Protein 9ML0 (pdb70)

Radius of gyration: 8.3 Å; Cα contacts (8 Å, |Δi|>4): 14; chains: 4; bounding box: 15×15×18 Å

Secondary structure (DSSP, 8-state):
------/------/------/------

Sequence (24 aa):
LEELHQQLLEELHQQLLEELHQQLLEELLHQLL

Structure (mmCIF, N/CA/C/O backbone):
data_9ML0
#
_entry.id   9ML0
#
_cell.length_a   16.206
_cell.length_b   46.634
_cell.length_c   19.845
_cell.angle_alpha   90.000
_cell.angle_beta   106.200
_cell.angle_gamma   90.000
#
_symmetry.space_group_name_H-M   'P 1 21 1'
#
loop_
_entity.id
_entity.type
_entity.pdbx_description
1 polymer 'Co-MAHF-9 A8Q Hydrated'
2 non-polymer 'COBALT (II) ION'
3 water water
#
loop_
_atom_site.group_PDB
_atom_site.id
_atom_site.type_symbol
_atom_site.label_atom_id
_atom_site.label_alt_id
_atom_site.label_comp_id
_atom_site.label_asym_id
_atom_site.label_entity_id
_atom_site.label_seq_id
_atom_site.pdbx_PDB_ins_code
_atom_site.Cartn_x
_atom_site.Cartn_y
_atom_site.Cartn_z
_atom_site.occupancy
_atom_site.B_iso_or_equiv
_atom_site.auth_seq_id
_atom_site.auth_comp_id
_atom_site.auth_asym_id
_atom_site.auth_atom_id
_atom_site.pdbx_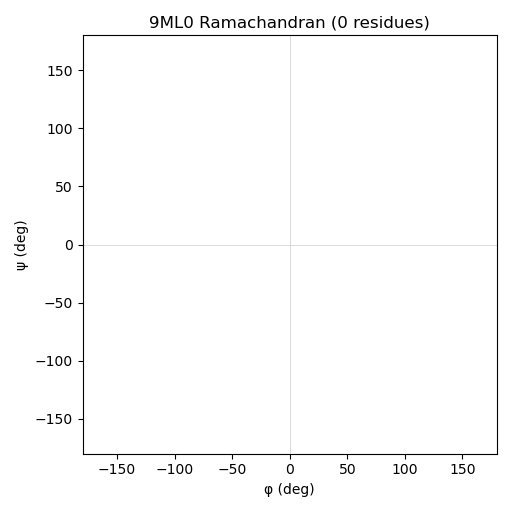PDB_model_num
ATOM 7 N N . LEU A 1 2 ? 5.44700 6.31700 6.61800 1.000 5.19010 2 LEU A N 1
ATOM 8 C CA . LEU A 1 2 ? 4.86600 7.24700 5.68500 1.000 5.20062 2 LEU A CA 1
ATOM 9 C C . LEU A 1 2 ? 4.65300 6.61200 4.31600 1.000 4.86111 2 LEU A C 1
ATOM 10 O O . LEU A 1 2 ? 3.63700 6.86900 3.69300 1.000 5.16115 2 LEU A O 1
ATOM 39 N N A GLU A 1 4 ? 3.87800 3.51900 3.56000 0.580 4.92691 4 GLU A N 1
ATOM 40 N N B GLU A 1 4 ? 3.94400 3.57500 3.61800 0.420 6.31918 4 GLU A N 1
ATOM 41 C CA A GLU A 1 4 ? 2.66700 2.70700 3.54400 0.580 6.12705 4 GLU A CA 1
ATOM 42 C CA B GLU A 1 4 ? 2.81400 2.69500 3.82400 0.420 6.01914 4 GLU A CA 1
ATOM 43 C C A GLU A 1 4 ? 1.41900 3.53800 3.80900 0.580 5.96914 4 GLU A C 1
ATOM 44 C C B GLU A 1 4 ? 1.50100 3.49200 3.87100 0.420 5.36643 4 GLU A C 1
ATOM 45 O O A GLU A 1 4 ? 0.35600 3.20600 3.28300 0.580 7.39036 4 GLU A O 1
ATOM 46 O O B GLU A 1 4 ? 0.50700 3.10100 3.25300 0.420 6.69554 4 GLU A O 1
ATOM 82 N N . LEU A 1 6 ? 0.85600 6.39900 2.54800 1.000 4.91638 6 LEU A N 1
ATOM 83 C CA . LEU A 1 6 ? 0.57000 6.90900 1.21000 1.000 5.11377 6 LEU A CA 1
ATOM 84 C C . LEU A 1 6 ? -0.02700 5.81800 0.32600 1.000 5.04008 6 LEU A C 1
ATOM 85 O O . LEU A 1 6 ? -0.98000 6.05200 -0.40800 1.000 5.63752 6 LEU A O 1
ATOM 101 N N . HIS A 1 7 ? 0.56800 4.62700 0.37400 1.000 5.48750 7 HIS A N 1
ATOM 102 C CA . HIS A 1 7 ? 0.02200 3.53600 -0.43100 1.000 5.95335 7 HIS A CA 1
ATOM 103 C C . HIS A 1 7 ? -1.43100 3.23800 -0.06500 1.000 6.47183 7 HIS A C 1
ATOM 104 O O . HIS A 1 7 ? -2.26200 2.97900 -0.94500 1.000 7.62986 7 HIS A O 1
ATOM 118 N N A GLN A 1 8 ? -1.75600 3.27900 1.22300 0.630 6.18495 8 GLN A N 1
ATOM 119 N N B GLN A 1 8 ? -1.75000 3.27500 1.22600 0.370 6.80608 8 GLN A N 1
ATOM 120 C CA A GLN A 1 8 ? -3.11400 3.04200 1.69700 0.630 7.76672 8 GLN A CA 1
ATOM 121 C CA B GLN A 1 8 ? -3.10500 3.04500 1.71400 0.370 8.21414 8 GLN A CA 1
ATOM 122 C C A GLN A 1 8 ? -4.05700 4.09800 1.13400 0.630 6.99821 8 GLN A C 1
ATOM 123 C C B GLN A 1 8 ? -4.05400 4.09500 1.14600 0.370 7.57986 8 GLN A C 1
ATOM 124 O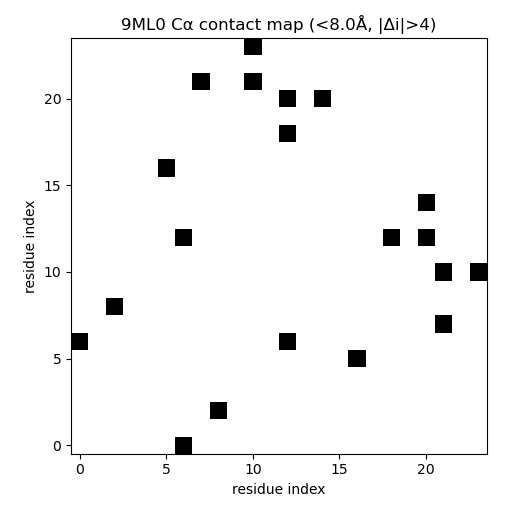 O A GLN A 1 8 ? -5.10100 3.77500 0.57400 0.630 7.81409 8 GLN A O 1
ATOM 125 O O B GLN A 1 8 ? -5.10200 3.76400 0.59700 0.370 8.27731 8 GLN A O 1
ATOM 165 N N . LEU A 1 10 ? -3.82200 5.96100 -1.45700 1.000 6.72975 10 LEU A N 1
ATOM 166 C CA . LEU A 1 10 ? -3.94700 6.00800 -2.90400 1.000 8.54576 10 LEU A CA 1
ATOM 167 C C . LEU A 1 10 ? -4.77500 4.86800 -3.44100 1.000 9.88540 10 LEU A C 1
ATOM 168 O O . LEU A 1 10 ? -5.23400 4.93700 -4.57300 1.000 12.04355 10 LEU A O 1
ATOM 193 N N . LEU B 1 2 ? 8.07400 13.41100 -0.22400 1.000 4.55318 2 LEU B N 1
ATOM 194 C CA . LEU B 1 2 ? 7.09200 12.51900 0.34800 1.000 4.79268 2 LEU B CA 1
ATOM 195 C C . LEU B 1 2 ? 6.05300 13.26300 1.18800 1.000 4.30315 2 LEU B C 1
ATOM 196 O O . LEU B 1 2 ? 4.86100 13.01400 1.04200 1.000 4.93480 2 LEU B O 1
ATOM 224 N N A GLU B 1 4 ? 4.97600 16.24800 1.09100 0.690 4.36631 4 GLU B N 1
ATOM 225 N N B GLU B 1 4 ? 4.97200 16.27100 1.10100 0.310 5.90597 4 GLU B N 1
ATOM 226 C CA A GLU B 1 4 ? 4.06700 17.02600 0.27100 0.690 4.08733 4 GLU B CA 1
ATOM 227 C CA B GLU B 1 4 ? 4.06200 17.03600 0.25500 0.310 7.26666 4 GLU B CA 1
ATOM 228 C C A GLU B 1 4 ? 3.16500 16.12100 -0.57400 0.690 5.01376 4 GLU B C 1
ATOM 229 C C B GLU B 1 4 ? 3.16500 16.12700 -0.59100 0.310 5.79543 4 GLU B C 1
ATOM 230 O O A GLU B 1 4 ? 1.98900 16.42000 -0.72900 0.690 4.87427 4 GLU B O 1
ATOM 231 O O B GLU B 1 4 ? 1.99200 16.43300 -0.77700 0.310 4.89006 4 GLU B O 1
ATOM 267 N N . LEU B 1 6 ? 2.01000 13.24500 0.21500 1.000 3.92415 6 LEU B N 1
ATOM 268 C CA . LEU B 1 6 ? 0.98100 12.79400 1.12400 1.000 4.76636 6 LEU B CA 1
ATOM 269 C C . LEU B 1 6 ? 0.00600 13.91300 1.47300 1.000 4.14787 6 LEU B C 1
ATOM 270 O O . LEU B 1 6 ? -1.19500 13.69200 1.53200 1.000 4.61108 6 LEU B O 1
ATOM 286 N N . HIS B 1 7 ? 0.52400 15.12400 1.68900 1.000 4.42421 7 HIS B N 1
ATOM 287 C CA . HIS B 1 7 ? -0.35800 16.25600 1.97300 1.000 4.85058 7 HIS B CA 1
ATOM 288 C C . HIS B 1 7 ? -1.37500 16.44000 0.86700 1.000 4.76899 7 HIS B C 1
ATOM 289 O O . HIS B 1 7 ? -2.55600 16.71800 1.12400 1.000 5.49803 7 HIS B O 1
ATOM 303 N N A GLN B 1 8 ? -0.93700 16.30400 -0.37700 0.690 4.64793 8 GLN B N 1
ATOM 304 N N B GLN B 1 8 ? -0.93400 16.30100 -0.37900 0.310 5.41644 8 GLN B N 1
ATOM 305 C CA A GLN B 1 8 ? -1.80800 16.43900 -1.53700 0.690 6.52183 8 GLN B CA 1
ATOM 306 C CA B GLN B 1 8 ? -1.78900 16.42400 -1.55400 0.310 6.84029 8 GLN B CA 1
ATOM 307 C C A GLN B 1 8 ? -2.84600 15.30100 -1.55800 0.690 4.30841 8 GLN B C 1
ATOM 308 C C B GLN B 1 8 ? -2.83300 15.30200 -1.56800 0.310 5.65857 8 GLN B C 1
ATOM 309 O O A GLN B 1 8 ? -4.04500 15.54300 -1.70400 0.690 5.47697 8 GLN B O 1
ATOM 310 O O B GLN B 1 8 ? -4.02500 15.55100 -1.74300 0.310 6.02441 8 GLN B O 1
ATOM 350 N N . LEU B 1 10 ? -3.99400 13.58400 0.82000 1.000 4.47159 10 LEU B N 1
ATOM 351 C CA . LEU B 1 10 ? -4.90100 13.53900 1.97200 1.000 4.66109 10 LEU B CA 1
ATOM 352 C C . LEU B 1 10 ? -5.89000 14.68100 2.02500 1.000 5.40065 10 LEU B C 1
ATOM 353 O O . LEU B 1 10 ? -6.87200 14.62800 2.75300 1.000 6.04809 10 LEU B O 1
ATOM 378 N N . LEU C 1 2 ? 8.07100 5.85300 -2.87500 1.000 4.80847 2 LEU C N 1
ATOM 379 C CA . LEU C 1 2 ? 7.52800 6.76600 -3.85200 1.000 5.53224 2 LEU C CA 1
ATOM 380 C C . LEU C 1 2 ? 7.38600 6.16200 -5.25200 1.000 4.62424 2 LEU C C 1
ATOM 381 O O . LEU C 1 2 ? 6.39800 6.42900 -5.92000 1.000 5.41118 2 LEU C O 1
ATOM 410 N N A GLU C 1 4 ? 6.76100 3.18500 -6.27400 0.710 3.91626 4 GLU C N 1
ATOM 411 N N B GLU C 1 4 ? 6.75800 3.18000 -6.28400 0.290 5.44539 4 GLU C N 1
ATOM 412 C CA A GLU C 1 4 ? 5.58700 2.32600 -6.38300 0.710 5.04534 4 GLU C CA 1
ATOM 413 C CA B GLU C 1 4 ? 5.59300 2.31600 -6.39300 0.290 6.74818 4 GLU C CA 1
ATOM 414 C C A GLU C 1 4 ? 4.31800 3.16900 -6.30700 0.710 5.41118 4 GLU C C 1
ATOM 415 C C B GLU C 1 4 ? 4.29900 3.12300 -6.26300 0.290 6.11915 4 GLU C C 1
ATOM 416 O O A GLU C 1 4 ? 3.38000 2.97000 -7.07700 0.710 5.77964 4 GLU C O 1
ATOM 417 O O B GLU C 1 4 ? 3.32900 2.85800 -6.97100 0.290 6.42709 4 GLU C O 1
ATOM 453 N N . LEU C 1 6 ? 3.73800 6.07400 -7.19800 1.000 4.94796 6 LEU C N 1
ATOM 4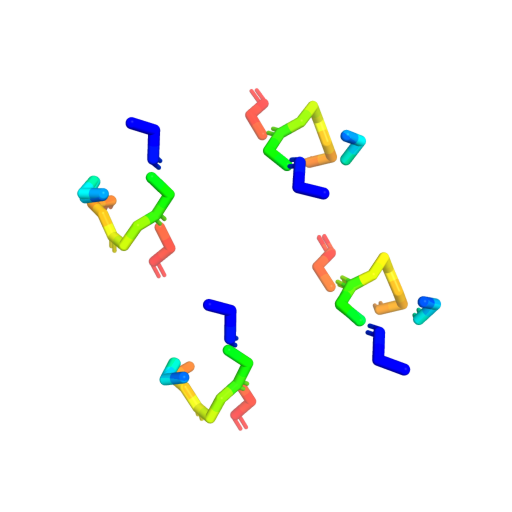54 C CA . LEU C 1 6 ? 3.51600 6.76000 -8.45600 1.000 4.64003 6 LEU C CA 1
ATOM 455 C C . LEU C 1 6 ? 2.92100 5.82800 -9.51500 1.000 4.77689 6 LEU C C 1
ATOM 456 O O . LEU C 1 6 ? 2.00700 6.20600 -10.23300 1.000 5.47960 6 LEU C O 1
ATOM 472 N N . HIS C 1 7 ? 3.47900 4.62600 -9.63300 1.000 4.83479 7 HIS C N 1
ATOM 473 C CA . HIS C 1 7 ? 2.95600 3.66800 -10.60300 1.000 5.13219 7 HIS C CA 1
ATOM 474 C C . HIS C 1 7 ? 1.49800 3.33700 -10.30800 1.000 5.85070 7 HIS C C 1
ATOM 475 O O . HIS C 1 7 ? 0.67100 3.25100 -11.22400 1.000 6.64290 7 HIS C O 1
ATOM 489 N N A GLN C 1 8 ? 1.15300 3.16900 -9.03400 0.500 5.79806 8 GLN C N 1
ATOM 490 N N B GLN C 1 8 ? 1.15900 3.17900 -9.03700 0.500 5.76911 8 GLN C N 1
ATOM 491 C CA A GLN C 1 8 ? -0.21500 2.82100 -8.67200 0.500 7.43247 8 GLN C CA 1
ATOM 492 C CA B GLN C 1 8 ? -0.19500 2.83500 -8.65400 0.500 6.80082 8 GLN C CA 1
ATOM 493 C C A GLN C 1 8 ? -1.17000 3.98300 -8.94400 0.500 6.36918 8 GLN C C 1
ATOM 494 C C B GLN C 1 8 ? -1.16100 3.98100 -8.94200 0.500 6.24022 8 GLN C C 1
ATOM 495 O O A GLN C 1 8 ? -2.25200 3.78400 -9.49200 0.500 7.29035 8 GLN C O 1
ATOM 496 O O B GLN C 1 8 ? -2.23900 3.76900 -9.49300 0.500 7.20613 8 GLN C O 1
ATOM 536 N N . LEU C 1 10 ? -0.97000 6.16400 -11.13600 1.000 5.92703 10 LEU C N 1
ATOM 537 C CA . LEU C 1 10 ? -1.12600 6.36100 -12.57200 1.000 6.92451 10 LEU C CA 1
ATOM 538 C C . LE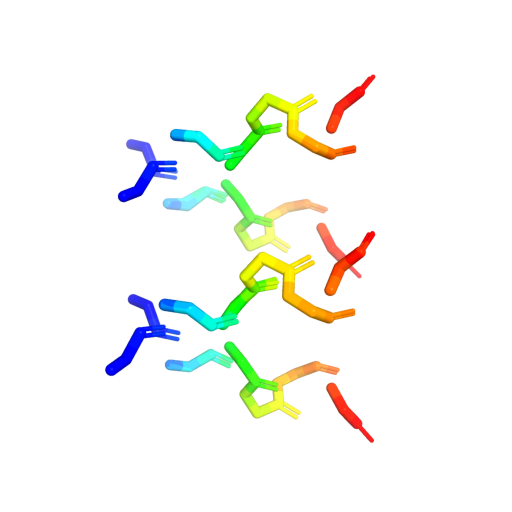U C 1 10 ? -1.88900 5.23700 -13.22900 1.000 8.27468 10 LEU C C 1
ATOM 539 O O . LEU C 1 10 ? -2.29900 5.36000 -14.38400 1.000 9.50640 10 LEU C O 1
ATOM 564 N N . LEU D 1 2 ? 11.32500 13.14900 -9.33700 1.000 5.80070 2 LEU D N 1
ATOM 565 C CA . LEU D 1 2 ? 10.35700 12.29500 -8.67500 1.000 5.58225 2 LEU D CA 1
ATOM 566 C C . LEU D 1 2 ? 9.37200 13.05500 -7.78400 1.000 5.22431 2 LEU D C 1
ATOM 567 O O . LEU D 1 2 ? 8.16900 12.83800 -7.86900 1.000 5.01113 2 LEU D O 1
ATOM 596 N N A GLU D 1 4 ? 8.24700 16.01900 -7.83600 0.670 5.10851 4 GLU D N 1
ATOM 597 N N B GLU D 1 4 ? 8.24500 16.02100 -7.83900 0.330 6.54026 4 GLU D N 1
ATOM 598 C CA A GLU D 1 4 ? 7.29500 16.77300 -8.64400 0.670 5.90597 4 GLU D CA 1
ATOM 599 C CA B GLU D 1 4 ? 7.29300 16.77100 -8.65500 0.330 7.52985 4 GLU D CA 1
ATOM 600 C C A GLU D 1 4 ? 6.34700 15.84300 -9.40500 0.670 5.54540 4 GLU D C 1
ATOM 601 C C B GLU D 1 4 ? 6.34700 15.84800 -9.41900 0.330 7.09822 4 GLU D C 1
ATOM 602 O O A GLU D 1 4 ? 5.16100 16.12700 -9.51200 0.670 5.47960 4 GLU D O 1
ATOM 603 O O B GLU D 1 4 ? 5.16000 16.14500 -9.54900 0.330 7.97727 4 GLU D O 1
ATOM 639 N N A LEU D 1 6 ? 5.16400 13.10300 -8.45700 0.270 6.70607 6 LEU D N 1
ATOM 640 N N B LEU D 1 6 ? 5.18000 13.05600 -8.45400 0.730 6.09547 6 LEU D N 1
ATOM 641 C CA A LEU D 1 6 ? 4.14400 12.61200 -7.55500 0.270 7.75093 6 LEU D CA 1
ATOM 642 C CA B LEU D 1 6 ? 4.15900 12.62900 -7.48900 0.730 6.38761 6 LEU D CA 1
ATOM 643 C C A LEU D 1 6 ? 3.17300 13.72500 -7.17300 0.270 6.72449 6 LEU D C 1
ATOM 644 C C B LEU D 1 6 ? 3.16100 13.74500 -7.25400 0.730 5.03218 6 LEU D C 1
ATOM 645 O O A LEU D 1 6 ? 1.97600 13.48200 -7.05000 0.270 5.87702 6 LEU D O 1
ATOM 646 O O B LEU D 1 6 ? 1.95600 13.51800 -7.25800 0.730 6.24022 6 LEU D O 1
ATOM 677 N N . HIS D 1 7 ? 3.68600 14.94400 -6.99000 1.000 4.53475 7 HIS D N 1
ATOM 678 C CA . HIS D 1 7 ? 2.80200 16.07000 -6.71500 1.000 5.76648 7 HIS D CA 1
ATOM 679 C C . HIS D 1 7 ? 1.80100 16.26100 -7.85300 1.000 6.10073 7 HIS D C 1
ATOM 680 O O . HIS D 1 7 ? 0.60100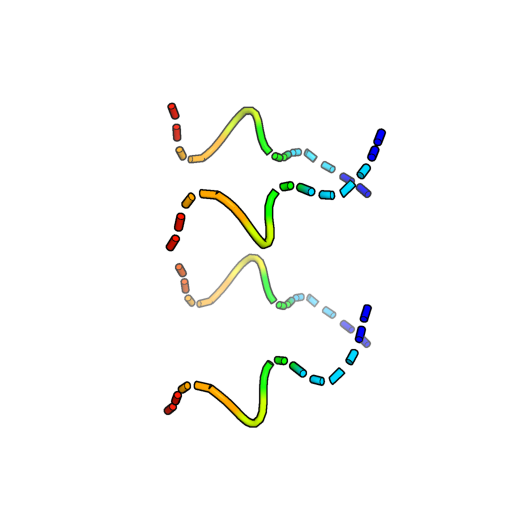 16.43600 -7.61300 1.000 5.82701 7 HIS D O 1
ATOM 694 N N . GLN D 1 8 ? 2.27100 16.18600 -9.09700 1.000 5.25326 8 GLN D N 1
ATOM 695 C CA . GLN D 1 8 ? 1.42300 16.33400 -10.26600 1.000 5.29011 8 GLN D CA 1
A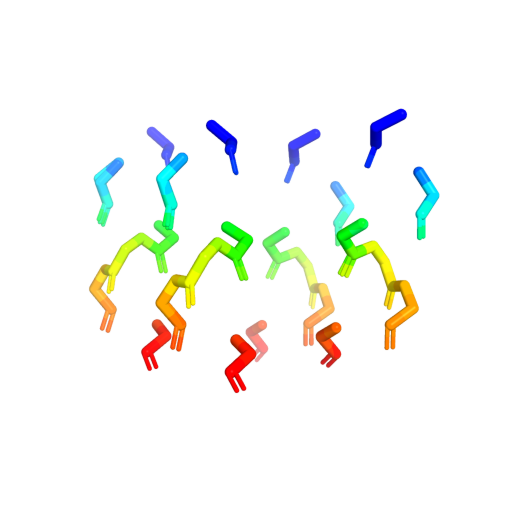TOM 696 C C . GLN D 1 8 ? 0.40600 15.18300 -10.36200 1.000 5.18483 8 GLN D C 1
ATOM 697 O O . GLN D 1 8 ? -0.79700 15.42000 -10.50200 1.000 5.82701 8 GLN D O 1
ATOM 724 N N A LEU D 1 10 ? -0.77500 13.26100 -8.21200 0.440 6.62185 10 LEU D N 1
ATOM 725 N N B LEU D 1 10 ? -0.75400 13.25000 -8.21200 0.560 5.67700 10 LEU D N 1
ATOM 726 C CA A LEU D 1 10 ? -1.72900 13.16800 -7.11200 0.440 6.53763 10 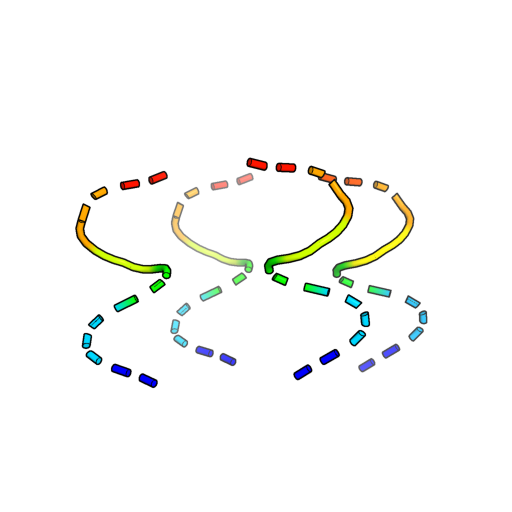LEU D CA 1
ATOM 727 C CA B LEU D 1 10 ? -1.68200 13.16300 -7.09100 0.560 6.19811 10 LEU D CA 1
ATOM 728 C C A LEU D 1 10 ? -2.65800 14.36900 -7.02200 0.440 7.38510 10 LEU D C 1
ATOM 729 C C B LEU 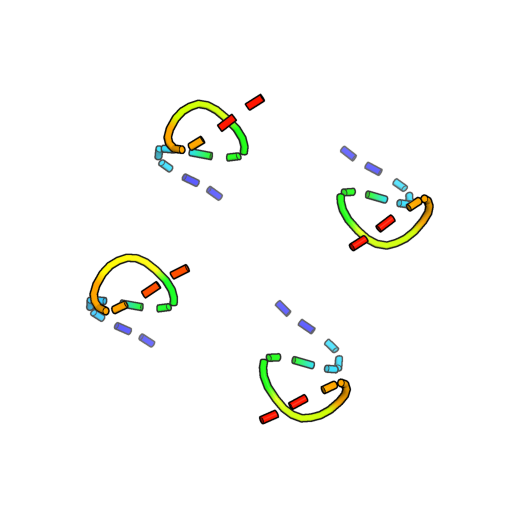D 1 10 ? -2.63000 14.35100 -7.03600 0.560 7.62460 10 LEU D C 1
ATOM 730 O O A LEU D 1 10 ? -3.55900 14.39800 -6.18700 0.440 9.03266 10 LEU D O 1
ATOM 731 O O B LEU D 1 10 ? -3.56600 14.35500 -6.24300 0.560 7.48248 10 LEU D O 1
#

Solvent-accessible surface area: 2702 Å² total

B-factor: mean 8.9, std 4.84, range [3.92, 39.4]

Foldseek 3Di:
DVVVVD/DVVVVD/DVVVVD/DVVVVD